Protein AF-A0A957H8C7-F1 (afdb_monomer_lite)

pLDDT: mean 83.04, std 13.51, range [41.06, 96.44]

Sequence (68 aa):
MDDDLPAQYAFDYSKARPNRFAGQIDKNQIVVMLDPDIAQVFTTPESVNSILRALIATMPPARPESTR

Radius of gyration: 22.72 Å; chains: 1; bounding box: 44×36×60 Å

Foldseek 3Di:
DPPDDPPVPPDPCVPPDPDPCVVVADPPDDDDDDDPVVCVVPVDPVSVVVVVVVCVVPDDPDDPDPDD

Secondary structure (DSSP, 8-state):
---PPPGGG---GGGPPPPTTTTTS-TTPPP-PPPHHHHHH--SHHHHHHHHHHHHHHSPPPPPP---

Structure (mmCIF, N/CA/C/O backbone):
data_AF-A0A957H8C7-F1
#
_entry.id   AF-A0A957H8C7-F1
#
loop_
_atom_site.group_PDB
_atom_site.id
_atom_site.type_symbol
_atom_site.label_atom_id
_atom_site.label_alt_id
_atom_site.label_comp_id
_atom_site.label_asym_id
_atom_site.label_entity_id
_atom_site.label_seq_id
_atom_site.pdbx_PDB_ins_code
_atom_site.Cartn_x
_atom_site.Cartn_y
_atom_site.Cartn_z
_atom_site.occupancy
_atom_site.B_iso_or_equiv
_atom_site.auth_seq_id
_atom_site.auth_comp_id
_atom_site.auth_asym_id
_atom_site.auth_atom_id
_atom_site.pdbx_PDB_model_num
ATOM 1 N N . MET A 1 1 ? -1.423 -1.452 -45.596 1.00 45.25 1 MET A N 1
ATOM 2 C CA . MET A 1 1 ? -0.852 -1.158 -44.271 1.00 45.25 1 MET A CA 1
ATOM 3 C C . MET A 1 1 ? 0.185 -2.234 -44.060 1.00 45.25 1 MET A C 1
ATOM 5 O O . MET A 1 1 ? -0.183 -3.344 -43.709 1.00 45.25 1 MET A O 1
ATOM 9 N N . ASP A 1 2 ? 1.423 -1.947 -44.447 1.00 58.19 2 ASP A N 1
ATOM 10 C CA . ASP A 1 2 ? 2.562 -2.825 -44.192 1.00 58.19 2 ASP A CA 1
ATOM 11 C C . ASP A 1 2 ? 2.988 -2.573 -42.747 1.00 58.19 2 ASP A C 1
ATOM 13 O O . ASP A 1 2 ? 3.683 -1.604 -42.455 1.00 58.19 2 ASP A O 1
ATOM 17 N N . ASP A 1 3 ? 2.451 -3.384 -41.840 1.00 67.94 3 ASP A N 1
ATOM 18 C CA . ASP A 1 3 ? 2.696 -3.313 -40.394 1.00 67.94 3 ASP A CA 1
ATOM 19 C C . ASP A 1 3 ? 3.847 -4.254 -39.991 1.00 67.94 3 ASP A C 1
ATOM 21 O O . ASP A 1 3 ? 3.848 -4.857 -38.919 1.00 67.94 3 ASP A O 1
ATOM 25 N N . ASP A 1 4 ? 4.816 -4.440 -40.892 1.00 76.25 4 ASP A N 1
ATOM 26 C CA . ASP A 1 4 ? 5.987 -5.263 -40.619 1.00 76.25 4 ASP A CA 1
ATOM 27 C C . ASP A 1 4 ? 7.026 -4.436 -39.862 1.00 76.25 4 ASP A C 1
ATOM 29 O O . ASP A 1 4 ? 7.565 -3.433 -40.346 1.00 76.25 4 ASP A O 1
ATOM 33 N N . LEU A 1 5 ? 7.311 -4.882 -38.639 1.00 81.75 5 LEU A N 1
ATOM 34 C CA . LEU A 1 5 ? 8.375 -4.336 -37.810 1.00 81.75 5 LEU A CA 1
ATOM 35 C C . LEU A 1 5 ? 9.711 -4.417 -38.569 1.00 81.75 5 LEU A C 1
ATOM 37 O O . LEU A 1 5 ? 10.089 -5.489 -39.048 1.00 81.75 5 LEU A O 1
ATOM 41 N N . PRO A 1 6 ? 10.468 -3.310 -38.649 1.00 85.25 6 PRO A N 1
ATOM 42 C CA . PRO A 1 6 ? 11.776 -3.307 -39.286 1.00 85.25 6 PRO A CA 1
ATOM 43 C C . PRO A 1 6 ? 12.721 -4.362 -38.691 1.00 85.25 6 PRO A C 1
ATOM 45 O O . PRO A 1 6 ? 12.682 -4.629 -37.488 1.00 85.25 6 PRO A O 1
ATOM 48 N N . ALA A 1 7 ? 13.629 -4.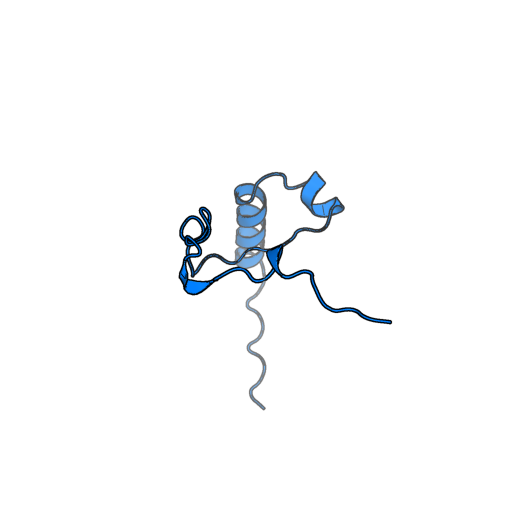911 -39.504 1.00 85.00 7 ALA A N 1
ATOM 49 C CA . ALA A 1 7 ? 14.522 -6.009 -39.112 1.00 85.00 7 ALA A CA 1
ATOM 50 C C . ALA A 1 7 ? 15.347 -5.740 -37.836 1.00 85.00 7 ALA A C 1
ATOM 52 O O . ALA A 1 7 ? 15.688 -6.674 -37.114 1.00 85.00 7 ALA A O 1
ATOM 53 N N . GLN A 1 8 ? 15.634 -4.475 -37.505 1.00 83.75 8 GLN A N 1
ATOM 54 C CA . GLN A 1 8 ? 16.318 -4.106 -36.260 1.00 83.75 8 GLN A CA 1
ATOM 55 C C . GLN A 1 8 ? 15.525 -4.415 -34.977 1.00 83.75 8 GLN A C 1
ATOM 57 O O . GLN A 1 8 ? 16.106 -4.403 -33.895 1.00 83.75 8 GLN A O 1
ATOM 62 N N . TYR A 1 9 ? 14.224 -4.694 -35.082 1.00 84.06 9 TYR A N 1
ATOM 63 C CA . TYR A 1 9 ? 13.365 -5.097 -33.966 1.00 84.06 9 TYR A CA 1
ATOM 64 C C . TYR A 1 9 ? 13.195 -6.622 -33.857 1.00 84.06 9 TYR A C 1
ATOM 66 O O . TYR A 1 9 ? 12.476 -7.095 -32.977 1.00 84.06 9 TYR A O 1
ATOM 74 N N . ALA A 1 10 ? 13.889 -7.407 -34.692 1.00 85.88 10 ALA A N 1
ATOM 75 C CA . ALA A 1 10 ? 13.980 -8.860 -34.555 1.00 85.88 10 ALA A CA 1
ATOM 76 C C . ALA A 1 10 ? 14.955 -9.234 -33.422 1.00 85.88 10 ALA A C 1
ATOM 78 O O . ALA A 1 10 ? 16.069 -9.712 -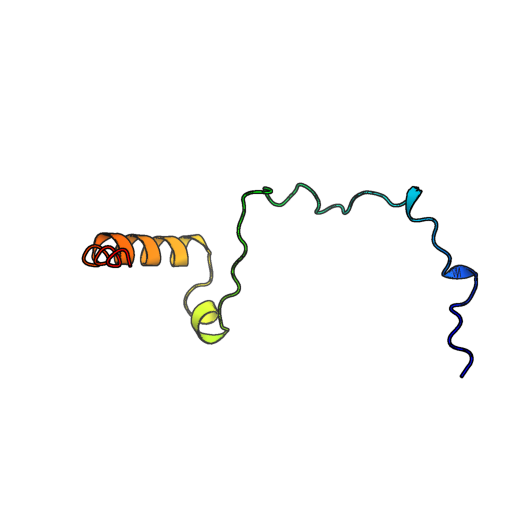33.647 1.00 85.88 10 ALA A O 1
ATOM 79 N N . PHE A 1 11 ? 14.558 -8.960 -32.179 1.00 87.75 11 PHE A N 1
ATOM 80 C CA . PHE A 1 11 ? 15.378 -9.259 -31.011 1.00 87.75 11 PHE A CA 1
ATOM 81 C C . PHE A 1 11 ? 15.434 -10.764 -30.736 1.00 87.75 11 PHE A C 1
ATOM 83 O O . PHE A 1 11 ? 14.417 -11.449 -30.640 1.00 87.75 11 PHE A O 1
ATOM 90 N N . ASP A 1 12 ? 16.647 -11.273 -30.541 1.00 88.56 12 ASP A N 1
ATOM 91 C CA . ASP A 1 12 ? 16.880 -12.641 -30.088 1.00 88.56 12 ASP A CA 1
ATOM 92 C C . ASP A 1 12 ? 16.659 -12.736 -28.569 1.00 88.56 12 ASP A C 1
ATOM 94 O O . ASP A 1 12 ? 17.579 -12.561 -27.763 1.00 88.56 12 ASP A O 1
ATOM 98 N N . TYR A 1 13 ? 15.415 -13.003 -28.172 1.00 84.81 13 TYR A N 1
ATOM 99 C CA . TYR A 1 13 ? 15.022 -13.103 -26.765 1.00 84.81 13 TYR A CA 1
ATOM 100 C C . TYR A 1 13 ? 15.682 -14.270 -26.016 1.00 84.81 13 TYR A C 1
ATOM 102 O O . TYR A 1 13 ? 15.682 -14.262 -24.787 1.00 84.81 13 TYR A O 1
ATOM 110 N N . SER A 1 14 ? 16.316 -15.228 -26.708 1.00 87.25 14 SER A N 1
ATOM 111 C CA . SER A 1 14 ? 17.116 -16.271 -26.045 1.00 87.25 14 SER A CA 1
ATOM 112 C C . SER A 1 14 ? 18.359 -15.702 -25.348 1.00 87.25 14 SER A C 1
ATOM 114 O O . SER A 1 14 ? 18.852 -16.276 -24.380 1.00 87.25 14 SER A O 1
ATOM 116 N N . LYS A 1 15 ? 18.833 -14.533 -25.801 1.00 88.50 15 LYS A N 1
ATOM 117 C CA . LYS A 1 15 ? 19.954 -13.784 -25.212 1.00 88.50 15 LYS A CA 1
ATOM 118 C C . LYS A 1 15 ? 19.504 -12.725 -24.208 1.00 88.50 15 LYS A C 1
ATOM 120 O O . LYS A 1 15 ? 20.343 -11.994 -23.674 1.00 88.50 15 LYS A O 1
ATOM 125 N N . ALA A 1 16 ? 18.200 -12.599 -23.961 1.00 89.06 16 ALA A N 1
ATOM 126 C CA . ALA A 1 16 ? 17.691 -11.631 -23.007 1.00 89.06 16 ALA A CA 1
ATOM 127 C C . ALA A 1 16 ? 18.181 -11.977 -21.596 1.00 89.06 16 ALA A C 1
ATOM 129 O O . ALA A 1 16 ? 18.183 -13.132 -21.170 1.00 89.06 16 ALA A O 1
ATOM 130 N N . ARG A 1 17 ? 18.595 -10.955 -20.846 1.00 88.19 17 ARG A N 1
ATOM 131 C CA . ARG A 1 17 ? 18.895 -11.133 -19.426 1.00 88.19 17 ARG A CA 1
ATOM 132 C C . ARG A 1 17 ? 17.584 -11.222 -18.644 1.00 88.19 17 ARG A C 1
ATOM 134 O O . ARG A 1 17 ? 16.652 -10.483 -18.971 1.00 88.19 17 ARG A O 1
ATOM 141 N N . PRO A 1 18 ? 17.513 -12.060 -17.593 1.00 83.56 18 PRO A N 1
ATOM 142 C CA . PRO A 1 18 ? 16.400 -12.021 -16.656 1.00 83.56 18 PRO A CA 1
ATOM 143 C C . PRO A 1 18 ? 16.174 -10.592 -16.160 1.00 83.56 18 PRO A C 1
ATOM 145 O O . PRO A 1 18 ? 17.130 -9.839 -15.948 1.00 83.56 18 PRO A O 1
ATOM 148 N N . ASN A 1 19 ? 14.909 -10.212 -15.989 1.00 83.94 19 ASN A N 1
ATOM 149 C CA . ASN A 1 19 ? 14.551 -8.902 -15.460 1.00 83.94 19 ASN A CA 1
ATOM 150 C C . ASN A 1 19 ? 15.296 -8.671 -14.130 1.00 83.94 19 ASN A C 1
ATOM 152 O O . ASN A 1 19 ? 15.257 -9.525 -13.253 1.00 83.94 19 ASN A O 1
ATOM 156 N N . ARG A 1 20 ? 15.946 -7.512 -13.955 1.00 84.94 20 ARG A N 1
ATOM 157 C CA . ARG A 1 20 ? 16.675 -7.160 -12.718 1.00 84.94 20 ARG A CA 1
ATOM 158 C C . ARG A 1 20 ? 15.808 -7.191 -11.450 1.00 84.94 20 ARG A C 1
ATOM 160 O O . ARG A 1 20 ? 16.341 -7.246 -10.349 1.00 84.94 20 ARG A O 1
ATOM 167 N N . PHE A 1 21 ? 14.488 -7.135 -11.620 1.00 81.25 21 PHE A N 1
ATOM 168 C CA . PHE A 1 21 ? 13.490 -7.241 -10.558 1.00 81.25 21 PHE A CA 1
ATOM 169 C C . PHE A 1 21 ? 12.955 -8.671 -10.374 1.00 81.25 21 PHE A C 1
ATOM 171 O O . PHE A 1 21 ? 12.296 -8.952 -9.374 1.00 81.25 21 PHE A O 1
ATOM 178 N N . ALA A 1 22 ? 13.229 -9.589 -11.310 1.00 73.56 22 ALA A N 1
ATOM 179 C CA . ALA A 1 22 ? 12.867 -10.995 -11.173 1.00 73.56 22 ALA A CA 1
ATOM 180 C C . ALA A 1 22 ? 13.695 -11.610 -10.037 1.00 73.56 22 ALA A C 1
ATOM 182 O O . ALA A 1 22 ? 14.886 -11.864 -10.187 1.00 73.56 22 ALA A O 1
ATOM 183 N N . GLY A 1 23 ? 13.058 -11.797 -8.882 1.00 74.75 23 GLY A N 1
ATOM 184 C CA . GLY A 1 23 ? 13.683 -12.291 -7.652 1.00 74.75 23 GLY A CA 1
ATOM 185 C C . GLY A 1 23 ? 13.762 -11.268 -6.519 1.00 74.75 23 GLY A C 1
ATOM 186 O O . GLY A 1 23 ? 14.080 -11.653 -5.402 1.00 74.75 23 GLY A O 1
ATOM 187 N N . GLN A 1 24 ? 13.446 -9.991 -6.770 1.00 74.8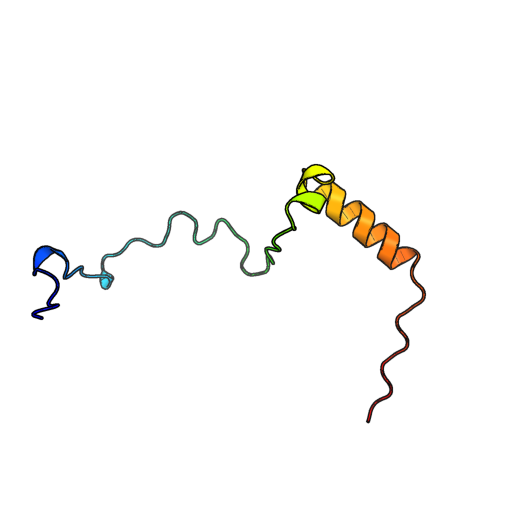1 24 GLN A N 1
ATOM 188 C CA . GLN A 1 24 ? 13.302 -9.000 -5.692 1.00 74.81 24 GLN A CA 1
ATOM 189 C C . GLN A 1 24 ? 11.950 -9.103 -4.978 1.00 74.81 24 GLN A C 1
ATOM 191 O O . GLN A 1 24 ? 11.822 -8.673 -3.837 1.00 74.81 24 GLN A O 1
ATOM 196 N N . ILE A 1 25 ? 10.957 -9.675 -5.655 1.00 71.81 25 ILE A N 1
ATOM 197 C CA . ILE A 1 25 ? 9.628 -9.952 -5.118 1.00 71.81 25 ILE A CA 1
ATOM 198 C C . ILE A 1 25 ? 9.578 -11.451 -4.834 1.00 71.81 25 ILE A C 1
ATOM 200 O O . ILE A 1 25 ? 9.863 -12.258 -5.727 1.00 71.81 25 ILE A O 1
ATOM 204 N N . ASP A 1 26 ? 9.257 -11.816 -3.592 1.00 77.19 26 ASP A N 1
ATOM 205 C CA . ASP A 1 26 ? 9.019 -13.213 -3.230 1.00 77.19 26 ASP A CA 1
ATOM 206 C C . ASP A 1 26 ? 7.882 -13.749 -4.114 1.00 77.19 26 ASP A C 1
ATOM 208 O O . ASP A 1 26 ? 6.872 -13.077 -4.318 1.00 77.19 26 ASP A O 1
ATOM 212 N N . LYS A 1 27 ? 8.029 -14.961 -4.657 1.00 75.00 27 LYS A N 1
ATOM 213 C CA . LYS A 1 27 ? 6.984 -15.584 -5.484 1.00 75.00 27 LYS A CA 1
ATOM 214 C C . LYS A 1 27 ? 5.661 -15.738 -4.726 1.00 75.00 27 LYS A C 1
ATOM 216 O O . LYS A 1 27 ? 4.614 -15.826 -5.359 1.00 75.00 27 LYS A O 1
ATOM 221 N N . ASN A 1 28 ? 5.711 -15.748 -3.396 1.00 79.31 28 ASN A N 1
ATOM 222 C CA . ASN A 1 28 ? 4.549 -15.815 -2.520 1.00 79.31 28 ASN A CA 1
ATOM 223 C C . ASN A 1 28 ? 4.023 -14.433 -2.092 1.00 79.31 28 ASN A C 1
ATOM 225 O O . ASN A 1 28 ? 3.062 -14.356 -1.326 1.00 79.31 28 ASN A O 1
ATOM 229 N N . GLN A 1 29 ? 4.627 -13.338 -2.558 1.00 81.12 29 GLN A N 1
ATOM 230 C CA . GLN A 1 29 ? 4.178 -11.989 -2.246 1.00 81.12 29 GLN A CA 1
ATOM 231 C C . GLN A 1 29 ? 3.008 -11.589 -3.145 1.00 81.12 29 GLN A C 1
ATOM 233 O O . GLN A 1 29 ? 3.123 -11.523 -4.368 1.00 81.12 29 GLN A O 1
ATOM 238 N N . ILE A 1 30 ? 1.878 -11.271 -2.518 1.00 83.44 30 ILE A N 1
ATOM 239 C CA . ILE A 1 30 ? 0.712 -10.708 -3.196 1.00 83.44 30 ILE A CA 1
ATOM 240 C C . ILE A 1 30 ? 0.833 -9.185 -3.151 1.00 83.44 30 ILE A C 1
ATOM 242 O O . ILE A 1 30 ? 0.961 -8.598 -2.076 1.00 83.44 30 ILE A O 1
ATOM 246 N N . VAL A 1 31 ? 0.789 -8.548 -4.320 1.00 87.06 31 VAL A N 1
ATOM 247 C CA . VAL A 1 31 ? 0.734 -7.088 -4.443 1.00 87.06 31 VAL A CA 1
ATOM 248 C C . VAL A 1 31 ? -0.720 -6.681 -4.640 1.00 87.06 31 VAL A C 1
ATOM 250 O O . VAL A 1 31 ? -1.390 -7.184 -5.539 1.00 87.06 31 VAL A O 1
ATOM 253 N N . VAL A 1 32 ? -1.200 -5.770 -3.798 1.00 88.69 32 VAL A N 1
ATOM 254 C CA . VAL A 1 32 ? -2.559 -5.224 -3.864 1.00 88.69 32 VAL A CA 1
ATOM 255 C C . VAL A 1 32 ? -2.459 -3.731 -4.139 1.00 88.69 32 VAL A C 1
ATOM 257 O O . VAL A 1 32 ? -1.660 -3.035 -3.514 1.00 88.69 32 VAL A O 1
ATOM 260 N N . MET A 1 33 ? -3.256 -3.247 -5.087 1.00 92.75 33 MET A N 1
ATOM 261 C CA . MET A 1 33 ? -3.376 -1.822 -5.367 1.00 92.75 33 MET A CA 1
ATOM 262 C C . MET A 1 33 ? -4.438 -1.219 -4.449 1.00 92.75 33 MET A C 1
ATOM 264 O O . MET A 1 33 ? -5.531 -1.767 -4.335 1.00 92.75 33 MET A O 1
ATOM 268 N N . LEU A 1 34 ? -4.099 -0.114 -3.788 1.00 94.19 34 LEU A N 1
ATOM 269 C CA . LEU A 1 34 ? -5.052 0.674 -3.011 1.00 94.19 34 LEU A CA 1
ATOM 270 C C . LEU A 1 34 ? -5.648 1.764 -3.894 1.00 94.19 34 LEU A C 1
ATOM 272 O O . LEU A 1 34 ? -4.949 2.323 -4.745 1.00 94.19 34 LEU A O 1
ATOM 276 N N . ASP A 1 35 ? -6.906 2.102 -3.641 1.00 96.44 35 ASP A N 1
ATOM 277 C CA . ASP A 1 35 ? -7.524 3.264 -4.265 1.00 96.44 35 ASP A CA 1
ATOM 278 C C . ASP A 1 35 ? -6.879 4.572 -3.757 1.00 96.44 35 ASP A C 1
ATOM 280 O O . ASP A 1 35 ? -6.340 4.613 -2.641 1.00 96.44 35 ASP A O 1
ATOM 284 N N . PRO A 1 36 ? -6.881 5.655 -4.560 1.00 95.62 36 PRO A N 1
ATOM 285 C CA . PRO A 1 36 ? -6.154 6.883 -4.233 1.00 95.62 36 PRO A CA 1
ATOM 286 C C . PRO A 1 36 ? -6.590 7.561 -2.931 1.00 95.62 36 PRO A C 1
ATOM 288 O O . PRO A 1 36 ? -5.785 8.223 -2.281 1.00 95.62 36 PRO A O 1
ATOM 291 N N . ASP A 1 37 ? -7.858 7.444 -2.557 1.00 96.00 37 ASP A N 1
ATOM 292 C CA . ASP A 1 37 ? -8.417 7.956 -1.306 1.00 96.00 37 ASP A CA 1
ATOM 293 C C . ASP A 1 37 ? -7.917 7.158 -0.092 1.00 96.00 37 ASP A C 1
ATOM 295 O O . ASP A 1 37 ? -7.536 7.741 0.922 1.00 96.00 37 ASP A O 1
ATOM 299 N N . ILE A 1 38 ? -7.812 5.835 -0.220 1.00 93.75 38 ILE A N 1
ATOM 300 C CA . ILE A 1 38 ? -7.265 4.956 0.821 1.00 93.75 38 ILE A CA 1
ATOM 301 C C . ILE A 1 38 ? -5.754 5.179 0.974 1.00 93.75 38 ILE A C 1
ATOM 303 O O . ILE A 1 38 ? -5.248 5.280 2.095 1.00 93.75 38 ILE A O 1
ATOM 307 N N . ALA A 1 39 ? -5.029 5.308 -0.139 1.00 94.44 39 ALA A N 1
ATOM 308 C CA . ALA A 1 39 ? -3.581 5.525 -0.149 1.00 94.44 39 ALA A CA 1
ATOM 309 C C . ALA A 1 39 ? -3.159 6.868 0.479 1.00 94.44 39 ALA A C 1
ATOM 311 O O . ALA A 1 39 ? -2.050 6.984 1.001 1.00 94.44 39 ALA A O 1
ATOM 312 N N . GLN A 1 40 ? -4.038 7.878 0.469 1.00 94.88 40 GLN A N 1
ATOM 313 C CA . GLN A 1 40 ? -3.803 9.150 1.165 1.00 94.88 40 GLN A 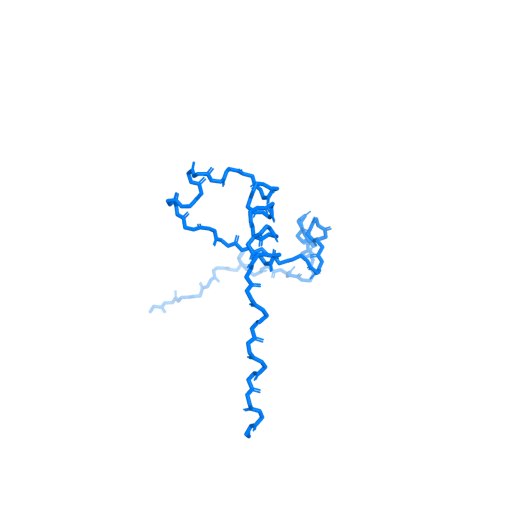CA 1
ATOM 314 C C . GLN A 1 40 ? -3.787 8.993 2.688 1.00 94.88 40 GLN A C 1
ATOM 316 O O . GLN A 1 40 ? -3.072 9.721 3.375 1.00 94.88 40 GLN A O 1
ATOM 321 N N . VAL A 1 41 ? -4.568 8.049 3.216 1.00 95.75 41 VAL A N 1
ATOM 322 C CA . VAL A 1 41 ? -4.660 7.782 4.657 1.00 95.75 41 VAL A CA 1
ATOM 323 C C . VAL A 1 41 ? -3.589 6.784 5.091 1.00 95.75 41 VAL A C 1
ATOM 325 O O . VAL A 1 41 ? -2.954 6.960 6.131 1.00 95.75 41 VAL A O 1
ATOM 328 N N . PHE A 1 42 ? -3.358 5.746 4.286 1.00 95.50 42 PHE A N 1
ATOM 329 C CA . PHE A 1 42 ? -2.411 4.680 4.584 1.00 95.50 42 PHE A CA 1
ATOM 330 C C . PHE A 1 42 ? -1.210 4.723 3.640 1.00 95.50 42 PHE A C 1
ATOM 332 O O . PHE A 1 42 ? -1.219 4.145 2.557 1.00 95.50 42 PHE A O 1
ATOM 339 N N . THR A 1 43 ? -0.143 5.381 4.088 1.00 93.00 43 THR A N 1
ATOM 340 C CA . THR A 1 43 ? 1.074 5.591 3.289 1.00 93.00 43 THR A CA 1
ATOM 341 C C . THR A 1 43 ? 2.079 4.443 3.371 1.00 93.00 43 THR A C 1
ATOM 343 O O . THR A 1 43 ? 3.044 4.424 2.606 1.00 93.00 43 THR A O 1
ATOM 346 N N . THR A 1 44 ? 1.874 3.480 4.278 1.00 94.31 44 THR A N 1
ATOM 347 C CA . THR A 1 44 ? 2.758 2.319 4.446 1.00 94.31 44 THR A CA 1
ATOM 348 C C . THR A 1 44 ? 1.976 1.006 4.529 1.00 94.31 44 THR A C 1
ATOM 350 O O . THR A 1 44 ? 0.871 0.973 5.089 1.00 94.31 44 THR A O 1
ATOM 353 N N . PRO A 1 45 ? 2.537 -0.106 4.015 1.00 91.50 45 PRO A N 1
ATOM 354 C CA . PRO A 1 45 ? 1.893 -1.414 4.094 1.00 91.50 45 PRO A CA 1
ATOM 355 C C . PRO A 1 45 ? 1.720 -1.900 5.542 1.00 91.50 45 PRO A C 1
ATOM 357 O O . PRO A 1 45 ? 0.758 -2.608 5.840 1.00 91.50 45 PRO A O 1
ATOM 360 N N . GLU A 1 46 ? 2.599 -1.508 6.469 1.00 94.75 46 GLU A N 1
ATOM 361 C CA . GLU A 1 46 ? 2.487 -1.854 7.891 1.00 94.75 46 GLU A CA 1
ATOM 362 C C . GLU A 1 46 ? 1.224 -1.255 8.518 1.00 94.75 46 GLU A C 1
ATOM 364 O O . GLU A 1 46 ? 0.535 -1.939 9.277 1.00 94.75 46 GLU A O 1
ATOM 369 N N . SER A 1 47 ? 0.900 -0.003 8.172 1.00 95.31 47 SER A N 1
ATOM 370 C CA . SER A 1 47 ? -0.280 0.699 8.687 1.00 95.31 47 SER A CA 1
ATOM 371 C C . SER A 1 47 ? -1.575 0.014 8.236 1.00 95.31 47 SER A C 1
ATOM 373 O O . SER A 1 47 ? -2.435 -0.298 9.062 1.00 95.31 47 SER A O 1
ATOM 375 N N . VAL A 1 48 ? -1.663 -0.341 6.947 1.00 95.19 48 VAL A N 1
ATOM 376 C CA . VAL A 1 48 ? -2.794 -1.105 6.387 1.00 95.19 48 VAL A CA 1
ATOM 377 C C . VAL A 1 48 ? -2.937 -2.456 7.087 1.00 95.19 48 VAL A C 1
ATOM 379 O O . VAL A 1 48 ? -4.006 -2.800 7.592 1.00 95.19 48 VAL A O 1
ATOM 382 N N . ASN A 1 49 ? -1.843 -3.218 7.163 1.00 94.75 49 ASN A N 1
ATOM 383 C CA . ASN A 1 49 ? -1.859 -4.567 7.722 1.00 94.75 49 ASN A CA 1
ATOM 384 C C . ASN A 1 49 ? -2.230 -4.583 9.209 1.00 94.75 49 ASN A C 1
ATOM 386 O O . ASN A 1 49 ? -2.895 -5.515 9.658 1.00 94.75 49 ASN A O 1
ATOM 390 N N . SER A 1 50 ? -1.825 -3.567 9.973 1.00 95.38 50 SER A N 1
ATOM 391 C CA . SER A 1 50 ? -2.192 -3.433 11.385 1.00 95.38 50 SER A CA 1
ATOM 392 C C . SER A 1 50 ? -3.710 -3.316 11.564 1.00 95.38 50 SER A C 1
ATOM 394 O O . SER A 1 50 ? -4.309 -4.079 12.326 1.00 95.38 50 SER A O 1
ATOM 396 N N . ILE A 1 51 ? -4.353 -2.431 10.793 1.00 94.12 51 ILE A N 1
ATOM 397 C CA . ILE A 1 51 ? -5.803 -2.216 10.860 1.00 94.12 51 ILE A CA 1
ATOM 398 C C . ILE A 1 51 ? -6.575 -3.441 10.375 1.00 94.12 51 ILE A C 1
ATOM 400 O O . ILE A 1 51 ? -7.507 -3.874 11.050 1.00 94.12 51 ILE A O 1
ATOM 404 N N . LEU A 1 52 ? -6.173 -4.043 9.252 1.00 93.94 52 LEU A N 1
ATOM 405 C CA . LEU A 1 52 ? -6.840 -5.243 8.739 1.00 93.94 52 LEU A CA 1
ATOM 406 C C . LEU A 1 52 ? -6.779 -6.398 9.745 1.00 93.94 52 LEU A C 1
ATOM 408 O O . LEU A 1 52 ? -7.775 -7.085 9.952 1.00 93.94 52 LEU A O 1
ATOM 412 N N . ARG A 1 53 ? -5.647 -6.584 10.436 1.00 95.12 53 ARG A N 1
ATOM 413 C CA . ARG A 1 53 ? -5.520 -7.598 11.496 1.00 95.12 53 ARG A CA 1
ATOM 414 C C . ARG A 1 53 ? -6.404 -7.292 12.702 1.00 95.12 53 ARG A C 1
ATOM 416 O O . ARG A 1 53 ? -7.037 -8.208 13.221 1.00 95.12 53 ARG A O 1
ATOM 423 N N . ALA A 1 54 ? -6.477 -6.031 13.130 1.00 94.81 54 ALA A N 1
ATOM 424 C CA . ALA A 1 54 ? -7.371 -5.620 14.213 1.00 94.81 54 ALA A CA 1
ATOM 425 C C . ALA A 1 54 ? -8.847 -5.850 13.847 1.00 94.81 54 ALA A C 1
ATOM 427 O O . ALA A 1 54 ? -9.633 -6.314 14.675 1.00 94.81 54 ALA A O 1
ATOM 428 N N . LEU A 1 55 ? -9.215 -5.592 12.591 1.00 93.50 55 LEU A N 1
ATOM 429 C CA . LEU A 1 55 ? -10.559 -5.841 12.085 1.00 93.50 55 LEU A CA 1
ATOM 430 C C . LEU A 1 55 ? -10.874 -7.341 12.052 1.00 93.50 55 LEU A C 1
ATOM 432 O O . LEU A 1 55 ? -11.911 -7.751 12.555 1.00 93.50 55 LEU A O 1
ATOM 436 N N . ILE A 1 56 ? -9.953 -8.175 11.561 1.00 93.00 56 ILE A N 1
ATOM 437 C CA . ILE A 1 56 ? -10.106 -9.640 11.579 1.00 93.00 56 ILE A CA 1
ATOM 438 C C . ILE A 1 56 ? -10.281 -10.159 13.013 1.00 93.00 56 ILE A C 1
ATOM 440 O O . ILE A 1 56 ? -11.114 -11.027 13.248 1.00 93.00 56 ILE A O 1
ATOM 444 N N . ALA A 1 57 ? -9.529 -9.621 13.978 1.00 92.12 57 ALA A N 1
ATOM 445 C CA . ALA A 1 57 ? -9.611 -10.038 15.379 1.00 92.12 57 ALA A CA 1
ATOM 446 C C . ALA A 1 57 ? -10.928 -9.637 16.070 1.00 92.12 57 ALA A C 1
ATOM 448 O O . ALA A 1 57 ? -11.304 -10.244 17.071 1.00 92.12 57 ALA A O 1
ATOM 449 N N . THR A 1 58 ? -11.605 -8.604 15.567 1.00 92.00 58 THR A N 1
ATOM 450 C CA . THR A 1 58 ? -12.839 -8.059 16.158 1.00 92.00 58 THR A CA 1
ATOM 451 C C . THR A 1 58 ? -14.095 -8.472 15.400 1.00 92.00 58 THR A C 1
ATOM 453 O O . THR A 1 58 ? -15.190 -8.438 15.963 1.00 92.00 58 THR A O 1
ATOM 456 N N . MET A 1 59 ? -13.959 -8.885 14.139 1.00 88.44 59 MET A N 1
ATOM 457 C CA . MET A 1 59 ? -15.069 -9.387 13.346 1.00 88.44 59 MET A CA 1
ATOM 458 C C . MET A 1 59 ? -15.533 -10.752 13.870 1.00 88.44 59 MET A C 1
ATOM 460 O O . MET A 1 59 ? -14.709 -11.621 14.167 1.00 88.44 59 MET A O 1
ATOM 464 N N . PRO A 1 60 ? -16.856 -10.979 13.969 1.00 80.19 60 PRO A N 1
ATOM 465 C CA . PRO A 1 60 ? -17.374 -12.304 14.264 1.00 80.19 60 PRO A CA 1
ATOM 466 C C . PRO A 1 60 ? -16.909 -13.281 13.177 1.00 80.19 60 PRO A C 1
ATOM 468 O O . PRO A 1 60 ? -16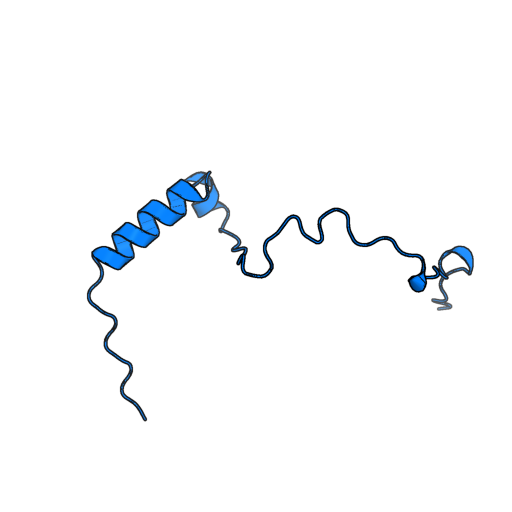.787 -12.881 12.014 1.00 80.19 60 PRO A O 1
ATOM 471 N N . PRO A 1 61 ? -16.657 -14.555 13.529 1.00 73.56 61 PRO A N 1
ATOM 472 C CA . PRO A 1 61 ? -16.223 -15.544 12.557 1.00 73.56 61 PRO A CA 1
ATOM 473 C C . PRO A 1 61 ? -17.221 -15.561 11.403 1.00 73.56 61 PRO A C 1
ATOM 475 O O . PRO A 1 61 ? -18.434 -15.658 11.625 1.00 73.56 61 PRO A O 1
ATOM 478 N N . ALA A 1 62 ? -16.705 -15.430 10.179 1.00 64.69 62 ALA A N 1
ATOM 479 C CA . ALA A 1 62 ? -17.516 -15.579 8.985 1.00 64.69 62 ALA A CA 1
ATOM 480 C C . ALA A 1 62 ? -18.278 -16.901 9.114 1.00 64.69 62 ALA A C 1
ATOM 482 O O . ALA A 1 62 ? -17.680 -17.952 9.359 1.00 64.69 62 ALA A O 1
ATOM 483 N N . ARG A 1 63 ? -19.615 -16.825 9.054 1.00 62.00 63 ARG A N 1
ATOM 484 C CA . ARG A 1 63 ? -20.473 -18.009 9.105 1.00 62.00 63 ARG A CA 1
ATOM 485 C C . ARG A 1 63 ? -19.956 -18.953 8.020 1.00 62.00 63 ARG A C 1
ATOM 487 O O . ARG A 1 63 ? -19.927 -18.505 6.874 1.00 62.00 63 ARG A O 1
ATOM 494 N N . PRO A 1 64 ? -19.550 -20.194 8.350 1.00 56.22 64 PRO A N 1
ATOM 495 C CA . PRO A 1 64 ? -19.103 -21.123 7.332 1.00 56.22 64 PRO A CA 1
ATOM 496 C C . PRO A 1 64 ? -20.239 -21.237 6.327 1.00 56.22 64 PRO A C 1
ATOM 498 O O . PRO A 1 64 ? -21.380 -21.547 6.687 1.00 56.22 64 PRO A O 1
ATOM 501 N N . GLU A 1 65 ? -19.938 -20.849 5.097 1.00 57.34 65 GLU A N 1
ATOM 502 C CA . GLU A 1 65 ? -20.837 -20.986 3.974 1.00 57.34 65 GLU A CA 1
ATOM 503 C C . GLU A 1 65 ? -21.358 -22.420 3.949 1.00 57.34 65 GLU A C 1
ATOM 505 O O . GLU A 1 65 ? -20.600 -23.388 3.897 1.00 57.34 65 GLU A O 1
ATOM 510 N N . SER A 1 66 ? -22.677 -22.538 4.120 1.00 52.12 66 SER A N 1
ATOM 511 C CA . SER A 1 66 ? -23.386 -23.807 4.110 1.00 52.12 66 SER A CA 1
ATOM 512 C C . SER A 1 66 ? 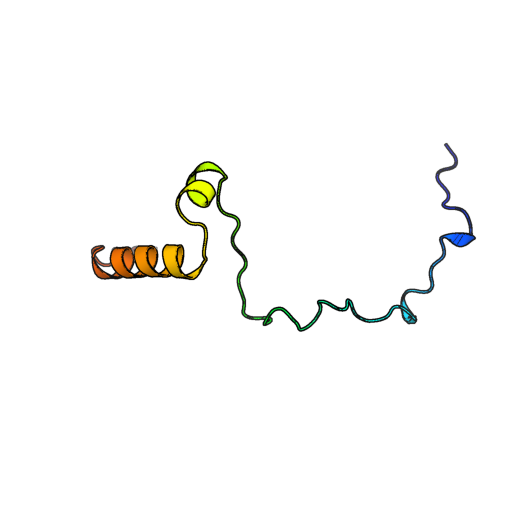-23.030 -24.516 2.815 1.00 52.12 66 SER A C 1
ATOM 514 O O . SER A 1 66 ? -23.450 -24.077 1.746 1.00 52.12 66 SER A O 1
ATOM 516 N N . THR A 1 67 ? -22.278 -25.607 2.934 1.00 51.06 67 THR A N 1
ATOM 517 C CA . THR A 1 67 ? -22.101 -26.610 1.891 1.00 51.06 67 THR A CA 1
ATOM 518 C C . THR A 1 67 ? -23.434 -26.833 1.182 1.00 51.06 67 THR A C 1
ATOM 520 O O . THR A 1 67 ? -24.428 -27.203 1.818 1.00 51.06 67 THR A O 1
ATOM 523 N N . ARG A 1 68 ? -23.456 -26.569 -0.121 1.00 41.06 68 ARG A N 1
ATOM 524 C CA . ARG A 1 68 ? -24.476 -27.049 -1.043 1.00 41.06 68 ARG A CA 1
ATOM 525 C C . ARG A 1 68 ? -23.788 -27.624 -2.262 1.00 41.06 68 ARG A C 1
ATOM 527 O O . ARG A 1 68 ? -22.822 -26.981 -2.725 1.00 41.06 68 ARG A O 1
#